Protein AF-A0A840QLF4-F1 (afdb_monomer_lite)

Structure (mmCIF, N/CA/C/O backbone):
data_AF-A0A840QLF4-F1
#
_entry.id   AF-A0A840QLF4-F1
#
loop_
_atom_site.group_PDB
_atom_site.id
_atom_site.type_symbol
_atom_site.label_atom_id
_atom_site.label_alt_id
_atom_site.label_comp_id
_atom_site.label_asym_id
_atom_site.label_entity_id
_atom_site.label_seq_id
_atom_site.pdbx_PDB_ins_code
_atom_site.Cartn_x
_atom_site.Cartn_y
_atom_site.Cartn_z
_atom_site.occupancy
_atom_site.B_iso_or_equiv
_atom_site.auth_seq_id
_atom_site.auth_comp_id
_atom_site.auth_asym_id
_atom_site.auth_atom_id
_atom_site.pdbx_PDB_model_num
ATOM 1 N N . MET A 1 1 ? 90.732 4.018 -76.969 1.00 50.41 1 MET A N 1
ATOM 2 C CA . MET A 1 1 ? 90.686 2.724 -76.249 1.00 50.41 1 MET A CA 1
ATOM 3 C C . MET A 1 1 ? 89.578 2.807 -75.202 1.00 50.41 1 MET A C 1
ATOM 5 O O . MET A 1 1 ? 89.623 3.764 -74.449 1.00 50.41 1 MET A O 1
ATOM 9 N N . SER A 1 2 ? 88.610 1.875 -75.164 1.00 56.53 2 SER A N 1
ATOM 10 C CA . SER A 1 2 ? 87.535 1.734 -74.134 1.00 56.53 2 SER A CA 1
ATOM 11 C C . SER A 1 2 ? 86.065 1.948 -74.568 1.00 56.53 2 SER A C 1
ATOM 13 O O . SER A 1 2 ? 85.205 2.260 -73.753 1.00 56.53 2 SER A O 1
ATOM 15 N N . SER A 1 3 ? 85.710 1.722 -75.837 1.00 58.03 3 SER A N 1
ATOM 16 C CA . SER A 1 3 ? 84.285 1.619 -76.235 1.00 58.03 3 SER A CA 1
ATOM 17 C C . SER A 1 3 ? 83.903 0.311 -76.934 1.00 58.03 3 SER A C 1
ATOM 19 O O . SER A 1 3 ? 82.718 0.045 -77.111 1.00 58.03 3 SER A O 1
ATOM 21 N N . LEU A 1 4 ? 84.872 -0.559 -77.243 1.00 57.28 4 LEU A N 1
ATOM 22 C CA . LEU A 1 4 ? 84.621 -1.887 -77.826 1.00 57.28 4 LEU A CA 1
ATOM 23 C C . LEU A 1 4 ? 84.622 -3.020 -76.786 1.00 57.28 4 LEU A C 1
ATOM 25 O O . LEU A 1 4 ? 83.924 -4.011 -76.965 1.00 57.28 4 LEU A O 1
ATOM 29 N N . ALA A 1 5 ? 85.308 -2.845 -75.652 1.00 55.97 5 ALA A N 1
ATOM 30 C CA . ALA A 1 5 ? 85.321 -3.831 -74.565 1.00 55.97 5 ALA A CA 1
ATOM 31 C C . ALA A 1 5 ? 83.985 -3.906 -73.801 1.00 55.97 5 ALA A C 1
ATOM 33 O O . ALA A 1 5 ? 83.642 -4.943 -73.246 1.00 55.97 5 ALA A O 1
ATOM 34 N N . LYS A 1 6 ? 83.187 -2.827 -73.813 1.00 53.78 6 LYS A N 1
ATOM 35 C CA . LYS A 1 6 ? 81.919 -2.760 -73.067 1.00 53.78 6 LYS A CA 1
ATOM 36 C C . LYS A 1 6 ? 80.753 -3.473 -73.766 1.00 53.78 6 LYS A C 1
ATOM 38 O O . LYS A 1 6 ? 79.738 -3.729 -73.130 1.00 53.78 6 LYS A O 1
ATOM 43 N N . LYS A 1 7 ? 80.886 -3.797 -75.059 1.00 52.81 7 LYS A N 1
ATOM 44 C CA . LYS A 1 7 ? 79.829 -4.454 -75.853 1.00 52.81 7 LYS A CA 1
ATOM 45 C C . LYS A 1 7 ? 80.009 -5.964 -76.028 1.00 52.81 7 LYS A C 1
ATOM 47 O O . LYS A 1 7 ? 79.077 -6.612 -76.481 1.00 52.81 7 LYS A O 1
ATOM 52 N N . LEU A 1 8 ? 81.148 -6.527 -75.624 1.00 52.66 8 LEU A N 1
ATOM 53 C CA . LEU A 1 8 ? 81.419 -7.970 -75.709 1.00 52.66 8 LEU A CA 1
ATOM 54 C C . LEU A 1 8 ? 81.174 -8.723 -74.387 1.00 52.66 8 LEU A C 1
ATOM 56 O O . LEU A 1 8 ? 81.305 -9.938 -74.351 1.00 52.66 8 LEU A O 1
ATOM 60 N N . GLN A 1 9 ? 80.783 -8.025 -73.313 1.00 51.66 9 GLN A N 1
ATOM 61 C CA . GLN A 1 9 ? 80.635 -8.606 -71.968 1.00 51.66 9 GLN A CA 1
ATOM 62 C C . GLN A 1 9 ? 79.178 -8.700 -71.469 1.00 51.66 9 GLN A C 1
ATOM 64 O O . GLN A 1 9 ? 78.946 -9.036 -70.315 1.00 51.66 9 GLN A O 1
ATOM 69 N N . GLN A 1 10 ? 78.182 -8.429 -72.322 1.00 47.78 10 GLN A N 1
ATOM 70 C CA . GLN A 1 10 ? 76.753 -8.617 -71.996 1.00 47.78 10 GLN A CA 1
ATOM 71 C C . GLN A 1 10 ? 76.082 -9.715 -72.831 1.00 47.78 10 GLN A C 1
ATOM 73 O O . GLN A 1 10 ? 74.861 -9.761 -72.948 1.00 47.78 10 GLN A O 1
ATOM 78 N N . GLN A 1 11 ? 76.874 -1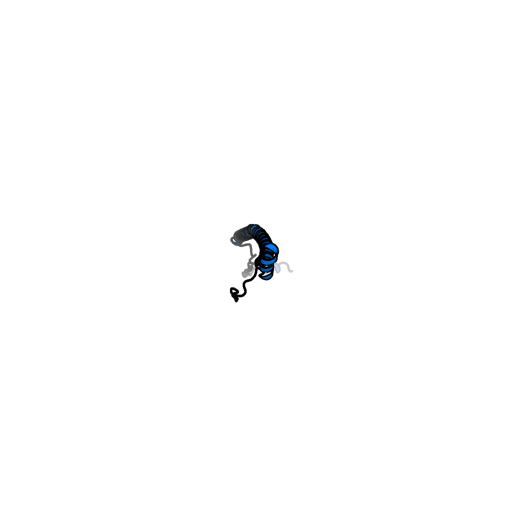0.624 -73.397 1.00 53.09 11 GLN A N 1
ATOM 79 C CA . GLN A 1 11 ? 76.366 -11.806 -74.080 1.00 53.09 11 GLN A CA 1
ATOM 80 C C . GLN A 1 11 ? 76.816 -13.046 -73.303 1.00 53.09 11 GLN A C 1
ATOM 82 O O . GLN A 1 11 ? 77.878 -13.602 -73.556 1.00 53.09 11 GLN A O 1
ATOM 87 N N . GLY A 1 12 ? 76.013 -13.432 -72.307 1.00 48.97 12 GLY A N 1
ATOM 88 C CA . GLY A 1 12 ? 76.168 -14.699 -71.590 1.00 48.97 12 GLY A CA 1
ATOM 89 C C . GLY A 1 12 ? 75.892 -14.619 -70.091 1.00 48.97 12 GLY A C 1
ATOM 90 O O . GLY A 1 12 ? 76.835 -14.528 -69.318 1.00 48.97 12 GLY A O 1
ATOM 91 N N . ASN A 1 13 ? 74.616 -14.683 -69.689 1.00 41.12 13 ASN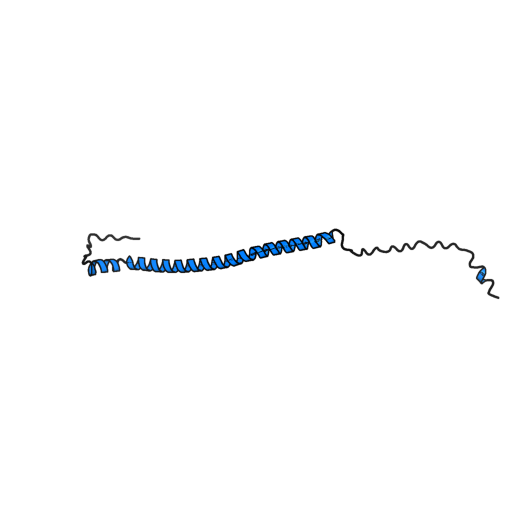 A N 1
ATOM 92 C CA . ASN A 1 13 ? 74.123 -15.679 -68.724 1.00 41.12 13 ASN A CA 1
ATOM 93 C C . ASN A 1 13 ? 72.582 -15.590 -68.617 1.00 41.12 13 ASN A C 1
ATOM 95 O O . ASN A 1 13 ? 72.068 -14.491 -68.402 1.00 41.12 13 ASN A O 1
ATOM 99 N N . PRO A 1 14 ? 71.821 -16.693 -68.735 1.00 49.22 14 PRO A N 1
ATOM 100 C CA . PRO A 1 14 ? 70.400 -16.699 -68.407 1.00 49.22 14 PRO A CA 1
ATOM 101 C C . PRO A 1 14 ? 70.258 -16.615 -66.883 1.00 49.22 14 PRO A C 1
ATOM 103 O O . PRO A 1 14 ? 70.474 -17.599 -66.177 1.00 49.22 14 PRO A O 1
ATOM 106 N N . GLN A 1 15 ? 69.937 -15.435 -66.348 1.00 47.78 15 GLN A N 1
ATOM 107 C CA . GLN A 1 15 ? 69.517 -15.338 -64.953 1.00 47.78 15 GLN A CA 1
ATOM 108 C C . GLN A 1 15 ? 68.106 -15.912 -64.840 1.00 47.78 15 GLN A C 1
ATOM 110 O O . GLN A 1 15 ? 67.113 -15.303 -65.230 1.00 47.78 15 GLN A O 1
ATOM 115 N N . ILE A 1 16 ? 68.062 -17.139 -64.331 1.00 53.50 16 ILE A N 1
ATOM 116 C CA . ILE A 1 16 ? 66.918 -17.710 -63.638 1.00 53.50 16 ILE A CA 1
ATOM 117 C C . ILE A 1 16 ? 66.656 -16.772 -62.454 1.00 53.50 16 ILE A C 1
ATOM 119 O O . ILE A 1 16 ? 67.314 -16.882 -61.423 1.00 53.50 16 ILE A O 1
ATOM 123 N N . GLU A 1 17 ? 65.764 -15.796 -62.613 1.00 51.50 17 GLU A N 1
ATOM 124 C CA . GLU A 1 17 ? 65.250 -15.066 -61.460 1.00 51.50 17 GLU A CA 1
ATOM 125 C C . GLU A 1 17 ? 64.296 -16.000 -60.721 1.00 51.50 17 GLU A C 1
ATOM 127 O O . GLU A 1 17 ? 63.190 -16.322 -61.169 1.00 51.50 17 GLU A O 1
ATOM 132 N N . GLU A 1 18 ? 64.807 -16.509 -59.604 1.00 55.44 18 GLU A N 1
ATOM 133 C CA . GLU A 1 18 ? 64.061 -17.260 -58.620 1.00 55.44 18 GLU A CA 1
ATOM 134 C C . GLU A 1 18 ? 62.766 -16.534 -58.279 1.00 55.44 18 GLU A C 1
ATOM 136 O O . GLU A 1 18 ? 62.713 -15.331 -58.014 1.00 55.44 18 GLU A O 1
ATOM 141 N N . GLN A 1 19 ? 61.706 -17.329 -58.270 1.00 54.75 19 GLN A N 1
ATOM 142 C CA . GLN A 1 19 ? 60.388 -16.964 -57.808 1.00 54.75 19 GLN A CA 1
ATOM 143 C C . GLN A 1 19 ? 60.481 -16.488 -56.354 1.00 54.75 19 GLN A C 1
ATOM 145 O O . GLN A 1 19 ? 60.256 -17.260 -55.423 1.00 54.75 19 GLN A O 1
ATOM 150 N N . THR A 1 20 ? 60.710 -15.197 -56.127 1.00 53.69 20 THR A N 1
ATOM 151 C CA . THR A 1 20 ? 60.253 -14.570 -54.891 1.00 53.69 20 THR A CA 1
ATOM 152 C C . THR A 1 20 ? 58.744 -14.457 -55.015 1.00 53.69 20 THR A 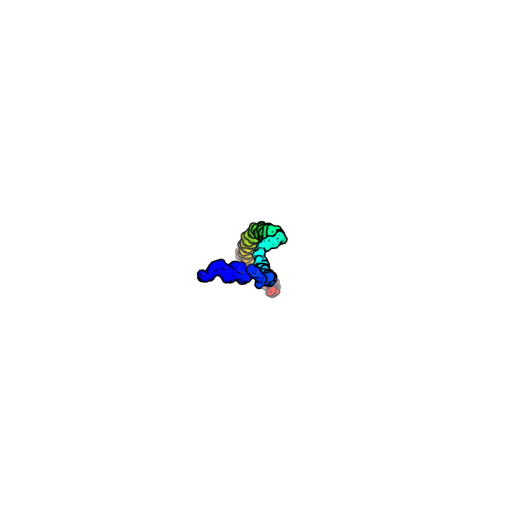C 1
ATOM 154 O O . THR A 1 20 ? 58.169 -13.428 -55.371 1.00 53.69 20 THR A O 1
ATOM 157 N N . LYS A 1 21 ? 58.068 -15.582 -54.749 1.00 55.38 21 LYS A N 1
ATOM 158 C CA . LYS A 1 21 ? 56.660 -15.569 -54.383 1.00 55.38 21 LYS A CA 1
ATOM 159 C C . LYS A 1 21 ? 56.593 -14.699 -53.143 1.00 55.38 21 LYS A C 1
ATOM 161 O O . LYS A 1 21 ? 56.821 -15.164 -52.032 1.00 55.38 21 LYS A O 1
ATOM 166 N N . THR A 1 22 ? 56.314 -13.418 -53.352 1.00 56.47 22 THR A N 1
ATOM 167 C CA . THR A 1 22 ? 55.785 -12.557 -52.314 1.00 56.47 22 THR A CA 1
ATOM 168 C C . THR A 1 22 ? 54.504 -13.247 -51.877 1.00 56.47 22 THR A C 1
ATOM 170 O O . THR A 1 22 ? 53.454 -13.141 -52.513 1.00 56.47 22 THR A O 1
ATOM 173 N N . TYR A 1 23 ? 54.605 -14.073 -50.837 1.00 57.59 23 TYR A N 1
ATOM 174 C CA . TYR A 1 23 ? 53.434 -14.520 -50.125 1.00 57.59 23 TYR A CA 1
ATOM 175 C C . TYR A 1 23 ? 52.900 -13.244 -49.497 1.00 57.59 23 TYR A C 1
ATOM 177 O O . TYR A 1 23 ? 53.342 -12.821 -48.433 1.00 57.59 23 TYR A O 1
ATOM 185 N N . ARG A 1 24 ? 52.027 -12.555 -50.243 1.00 58.97 24 ARG A N 1
ATOM 186 C CA . ARG A 1 24 ? 51.141 -11.555 -49.680 1.00 58.97 24 ARG A CA 1
ATOM 187 C C . ARG A 1 24 ? 50.412 -12.306 -48.593 1.00 58.97 24 ARG A C 1
ATOM 189 O O . ARG A 1 24 ? 49.497 -13.080 -48.884 1.00 58.97 24 ARG A O 1
ATOM 196 N N . GLU A 1 25 ? 50.871 -12.122 -47.367 1.00 63.19 25 GLU A N 1
ATOM 197 C CA . GLU A 1 25 ? 50.112 -12.484 -46.200 1.00 63.19 25 GLU A CA 1
ATOM 198 C C . GLU A 1 25 ? 48.765 -11.803 -46.409 1.00 63.19 25 GLU A C 1
ATOM 200 O O . GLU A 1 25 ? 48.662 -10.574 -46.493 1.00 63.19 25 GLU A O 1
ATOM 205 N N . ARG A 1 26 ? 47.750 -12.619 -46.709 1.00 59.16 26 ARG A N 1
ATOM 206 C CA . ARG A 1 26 ? 46.389 -12.142 -46.884 1.00 59.16 26 ARG A CA 1
ATOM 207 C C . ARG A 1 26 ? 45.977 -11.680 -45.502 1.00 59.16 26 ARG A C 1
ATOM 209 O O . ARG A 1 26 ? 45.421 -12.462 -44.742 1.00 59.16 26 ARG A O 1
ATOM 216 N N . VAL A 1 27 ? 46.284 -10.424 -45.184 1.00 62.59 27 VAL A N 1
ATOM 217 C CA . VAL A 1 27 ? 45.647 -9.683 -44.106 1.00 62.59 27 VAL A CA 1
ATOM 218 C C . VAL A 1 27 ? 44.163 -9.857 -44.351 1.00 62.59 27 VAL A C 1
ATOM 220 O O . VAL A 1 27 ? 43.598 -9.285 -45.289 1.00 62.59 27 VAL A O 1
ATOM 223 N N . PHE A 1 28 ? 43.563 -10.754 -43.573 1.00 57.81 28 PHE A N 1
ATOM 224 C CA . PHE A 1 28 ? 42.137 -10.981 -43.556 1.00 57.81 28 PHE A CA 1
ATOM 225 C C . PHE A 1 28 ? 41.570 -9.671 -43.024 1.00 57.81 28 PHE A C 1
ATOM 227 O O . PHE A 1 28 ? 41.492 -9.444 -41.821 1.00 57.81 28 PHE A O 1
ATOM 234 N N . LYS A 1 29 ? 41.281 -8.734 -43.931 1.00 59.66 29 LYS A N 1
ATOM 235 C CA . LYS A 1 29 ? 40.474 -7.569 -43.606 1.00 59.66 29 LYS A CA 1
ATOM 236 C C . LYS A 1 29 ? 39.142 -8.173 -43.202 1.00 59.66 29 LYS A C 1
ATOM 238 O O . LYS A 1 29 ? 38.413 -8.634 -44.078 1.00 59.66 29 LYS A O 1
ATOM 243 N N . GLY A 1 30 ? 38.921 -8.295 -41.894 1.00 60.34 30 GLY A N 1
ATOM 244 C CA . GLY A 1 30 ? 37.713 -8.840 -41.289 1.00 60.34 30 GLY A CA 1
ATOM 245 C C . GLY A 1 30 ? 36.524 -8.011 -41.744 1.00 60.34 30 GLY A C 1
ATOM 246 O O . GLY A 1 30 ? 36.137 -7.046 -41.100 1.00 60.34 30 GLY A O 1
ATOM 247 N N . GLY A 1 31 ? 36.021 -8.318 -42.933 1.00 64.06 31 GLY A N 1
ATOM 248 C CA . GLY A 1 31 ? 34.804 -7.748 -43.463 1.00 64.06 31 GLY A CA 1
ATOM 249 C C . GLY A 1 31 ? 33.638 -8.459 -42.806 1.00 64.06 31 GLY A C 1
ATOM 250 O O . GLY A 1 31 ? 33.664 -9.684 -42.682 1.00 64.06 31 GLY A O 1
ATOM 251 N N . PHE A 1 32 ? 32.629 -7.681 -42.415 1.00 60.69 32 PHE A N 1
ATOM 252 C CA . PHE A 1 32 ? 31.357 -8.176 -41.900 1.00 60.69 32 PHE A CA 1
ATOM 253 C C . PHE A 1 32 ? 30.888 -9.379 -42.714 1.00 60.69 32 PHE A C 1
ATOM 255 O O . PHE A 1 32 ? 30.638 -9.288 -43.925 1.00 60.69 32 PHE A O 1
ATOM 262 N N . THR A 1 33 ? 30.813 -10.528 -42.051 1.00 71.81 33 THR A N 1
ATOM 263 C CA . THR A 1 33 ? 30.368 -11.758 -42.699 1.00 71.81 33 THR A CA 1
ATOM 264 C C . THR A 1 33 ? 28.899 -11.597 -43.101 1.00 71.81 33 THR A C 1
ATOM 266 O O . THR A 1 33 ? 28.124 -10.905 -42.440 1.00 71.81 33 THR A O 1
ATOM 269 N N . LYS A 1 34 ? 28.484 -12.198 -44.225 1.00 69.50 34 LYS A N 1
ATOM 270 C CA . LYS A 1 34 ? 27.119 -12.029 -44.772 1.00 69.50 34 LYS A CA 1
ATOM 271 C C . LYS A 1 34 ? 26.027 -12.370 -43.743 1.00 69.50 34 LYS A C 1
ATOM 273 O O . LYS A 1 34 ? 24.969 -11.751 -43.776 1.00 69.50 34 LYS A O 1
ATOM 278 N N . GLY A 1 35 ? 26.310 -13.307 -42.831 1.00 74.69 35 GLY A N 1
ATOM 279 C CA . GLY A 1 35 ? 25.428 -13.681 -41.723 1.00 74.69 35 GLY A CA 1
ATOM 280 C C . GLY A 1 35 ? 25.307 -12.601 -40.647 1.00 74.69 35 GLY A C 1
ATOM 281 O O . GLY A 1 35 ? 24.198 -12.287 -40.231 1.00 74.69 35 GLY A O 1
ATOM 282 N N . GLU A 1 36 ? 26.410 -11.961 -40.258 1.00 79.69 36 GLU A N 1
ATOM 283 C CA . GLU A 1 36 ? 26.421 -10.877 -39.263 1.00 79.69 36 GLU A CA 1
ATOM 284 C C . GLU A 1 36 ? 25.569 -9.678 -39.704 1.00 79.69 36 GLU A C 1
ATOM 286 O O . GLU A 1 36 ? 24.854 -9.078 -38.903 1.00 79.69 36 GLU A O 1
ATOM 291 N N . LYS A 1 37 ? 25.540 -9.404 -41.013 1.00 80.06 37 LYS A N 1
ATOM 292 C CA . LYS A 1 37 ? 24.714 -8.342 -41.604 1.00 80.06 37 LYS A CA 1
ATOM 293 C C . LYS A 1 37 ? 23.202 -8.554 -41.413 1.00 80.06 37 LYS A C 1
ATOM 295 O O . LYS A 1 37 ? 22.452 -7.585 -41.470 1.00 80.06 37 LYS A O 1
ATOM 300 N N . VAL A 1 38 ? 22.760 -9.795 -41.195 1.00 82.38 38 VAL A N 1
ATOM 301 C CA . VAL A 1 38 ? 21.353 -10.159 -40.935 1.00 82.38 38 VAL A CA 1
ATOM 302 C C . VAL A 1 38 ? 21.109 -10.410 -39.446 1.00 82.38 38 VAL A C 1
ATOM 304 O O . VAL A 1 38 ? 20.050 -10.062 -38.928 1.00 82.38 38 VAL A O 1
ATOM 307 N N . LEU A 1 39 ? 22.096 -10.958 -38.734 1.00 86.62 39 LEU A N 1
ATOM 308 C CA . LEU A 1 39 ? 21.990 -11.235 -37.302 1.00 86.62 39 LEU A CA 1
ATOM 309 C C . LEU A 1 39 ? 21.890 -9.947 -36.475 1.00 86.62 39 LEU A C 1
ATOM 311 O O . LEU A 1 39 ? 21.144 -9.901 -35.502 1.00 86.62 39 LEU A O 1
ATOM 315 N N . TYR A 1 40 ? 22.604 -8.895 -36.885 1.00 86.44 40 TYR A N 1
ATOM 316 C CA . TYR A 1 40 ? 22.600 -7.608 -36.195 1.00 86.44 40 TYR A CA 1
ATOM 317 C C . TYR A 1 40 ? 21.212 -6.940 -36.169 1.00 86.44 40 TYR A C 1
ATOM 319 O O . TYR A 1 40 ? 20.710 -6.684 -35.074 1.00 86.44 40 TYR A O 1
ATOM 327 N N . PRO A 1 41 ? 20.521 -6.708 -37.308 1.00 89.75 41 PRO A N 1
ATOM 328 C CA . PRO A 1 41 ? 19.173 -6.141 -37.272 1.00 89.75 41 PRO A CA 1
ATOM 329 C C . PRO A 1 41 ? 18.162 -7.066 -36.582 1.00 89.75 41 PRO A C 1
ATOM 331 O O . PRO A 1 41 ? 17.281 -6.574 -35.883 1.00 89.75 41 PRO A O 1
ATOM 334 N N . LEU A 1 42 ? 18.302 -8.391 -36.712 1.00 90.44 42 LEU A N 1
ATOM 335 C CA . LEU A 1 42 ? 17.452 -9.351 -36.002 1.00 90.44 42 LEU A CA 1
ATOM 336 C C . LEU A 1 42 ? 17.579 -9.191 -34.478 1.00 90.44 42 LEU A C 1
ATOM 338 O O . LEU A 1 42 ? 16.575 -9.122 -33.774 1.00 90.44 42 LEU A O 1
ATOM 342 N N . MET A 1 43 ? 18.811 -9.094 -33.976 1.00 90.62 43 MET A N 1
ATOM 343 C CA . MET A 1 43 ? 19.090 -8.924 -32.552 1.00 90.62 43 MET A CA 1
ATOM 344 C C . MET A 1 43 ? 18.525 -7.596 -32.036 1.00 90.62 43 MET A C 1
ATOM 346 O O . MET A 1 43 ? 17.865 -7.575 -31.000 1.00 90.62 43 MET A O 1
ATOM 350 N N . VAL A 1 44 ? 18.669 -6.516 -32.810 1.00 93.69 44 VAL A N 1
ATOM 351 C CA . VAL A 1 44 ? 18.068 -5.211 -32.489 1.00 93.69 44 VAL A CA 1
ATOM 352 C C . VAL A 1 44 ? 16.540 -5.299 -32.397 1.00 93.69 44 VAL A C 1
ATOM 354 O O . VAL A 1 44 ? 15.962 -4.785 -31.443 1.00 93.69 44 VAL A O 1
ATOM 357 N N . ILE A 1 45 ? 15.874 -5.989 -33.329 1.00 94.75 45 ILE A N 1
ATOM 358 C CA . ILE A 1 45 ? 14.412 -6.171 -33.297 1.00 94.75 45 ILE A CA 1
ATOM 359 C C . ILE A 1 45 ? 13.979 -6.953 -32.052 1.00 94.75 45 ILE A C 1
ATOM 361 O O . ILE A 1 45 ? 13.013 -6.566 -31.397 1.00 94.75 45 ILE A O 1
ATOM 365 N N . ILE A 1 46 ? 14.700 -8.020 -31.698 1.00 94.31 46 ILE A N 1
ATOM 366 C CA . ILE A 1 46 ? 14.411 -8.819 -30.498 1.00 94.31 46 ILE A CA 1
ATOM 367 C C . ILE A 1 46 ? 14.546 -7.963 -29.234 1.00 94.31 46 ILE A C 1
ATOM 369 O O . ILE A 1 46 ? 13.672 -8.008 -28.369 1.00 94.31 46 ILE A O 1
ATOM 373 N N . VAL A 1 47 ? 15.601 -7.148 -29.139 1.00 94.81 47 VAL A N 1
ATOM 374 C CA . VAL A 1 47 ? 15.805 -6.237 -28.004 1.00 94.81 47 VAL A CA 1
ATOM 375 C C . VAL A 1 47 ? 14.678 -5.207 -27.921 1.00 94.81 47 VAL A C 1
ATOM 377 O O . VAL A 1 47 ? 14.124 -5.001 -26.845 1.00 94.81 47 VAL A O 1
ATOM 380 N N . ILE A 1 48 ? 14.278 -4.603 -29.043 1.00 94.69 48 ILE A N 1
ATOM 381 C CA . ILE A 1 48 ? 13.162 -3.646 -29.077 1.00 94.69 48 ILE A CA 1
ATOM 382 C C . ILE A 1 48 ? 11.848 -4.316 -28.650 1.00 94.69 48 ILE A C 1
ATOM 384 O O . ILE A 1 48 ? 11.104 -3.742 -27.858 1.00 94.69 48 ILE A O 1
ATOM 388 N N . ALA A 1 49 ? 11.573 -5.535 -29.120 1.00 93.06 49 ALA A N 1
ATOM 389 C CA . ALA A 1 49 ? 10.379 -6.285 -28.734 1.00 93.06 49 ALA A CA 1
ATOM 390 C C . ALA A 1 49 ? 10.368 -6.625 -27.233 1.00 93.06 49 ALA A C 1
ATOM 392 O O . ALA A 1 49 ? 9.335 -6.481 -26.578 1.00 93.06 49 ALA A O 1
ATOM 393 N N . ALA A 1 50 ? 11.516 -7.012 -26.668 1.00 90.31 50 ALA A N 1
ATOM 394 C CA . ALA A 1 50 ? 11.659 -7.268 -25.236 1.00 90.31 50 ALA A CA 1
ATOM 395 C C . ALA A 1 50 ? 11.445 -5.995 -24.400 1.00 90.31 50 ALA A C 1
ATOM 397 O O . ALA A 1 50 ? 10.721 -6.024 -23.406 1.00 90.31 50 ALA A O 1
ATOM 398 N N . LEU A 1 51 ? 12.014 -4.863 -24.829 1.00 89.44 51 LEU A N 1
ATOM 399 C CA . LEU A 1 51 ? 11.806 -3.567 -24.178 1.00 89.44 51 LEU A CA 1
ATOM 400 C C . LEU A 1 51 ? 10.343 -3.121 -24.256 1.00 89.44 51 LEU A C 1
ATOM 402 O O . LEU A 1 51 ? 9.805 -2.635 -23.266 1.00 89.44 51 LEU A O 1
ATOM 406 N N . TYR A 1 52 ? 9.683 -3.326 -25.397 1.00 89.00 52 TYR A N 1
ATOM 407 C CA . TYR A 1 52 ? 8.262 -3.026 -25.564 1.00 89.00 52 TYR A CA 1
ATOM 408 C C . TYR A 1 52 ? 7.389 -3.867 -24.626 1.00 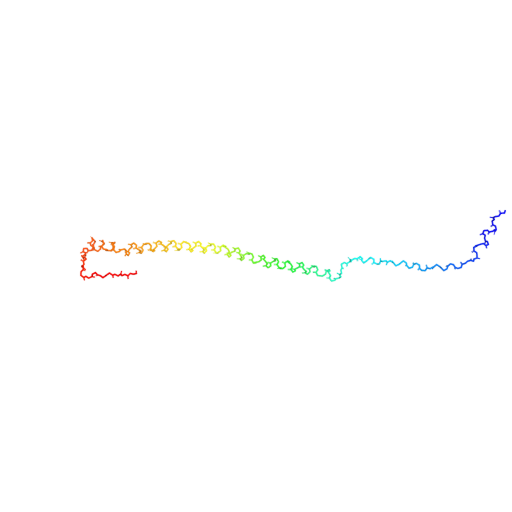89.00 52 TYR A C 1
ATOM 410 O O . TYR A 1 52 ? 6.530 -3.318 -23.942 1.00 89.00 52 TYR A O 1
ATOM 418 N N . ALA A 1 53 ? 7.654 -5.174 -24.527 1.00 85.19 53 ALA A N 1
ATOM 419 C CA . ALA A 1 53 ? 6.958 -6.062 -23.597 1.00 85.19 53 ALA A CA 1
ATOM 420 C C . ALA A 1 53 ? 7.208 -5.680 -22.127 1.00 85.19 53 ALA A C 1
ATOM 422 O O . ALA A 1 53 ? 6.315 -5.773 -21.286 1.00 85.19 53 ALA A O 1
ATOM 423 N N . MET A 1 54 ? 8.414 -5.219 -21.794 1.00 82.44 54 MET A N 1
ATOM 424 C CA . MET A 1 54 ? 8.719 -4.721 -20.454 1.00 82.44 54 MET A CA 1
ATOM 425 C C . MET A 1 54 ? 7.940 -3.431 -20.156 1.00 82.44 54 MET A C 1
ATOM 427 O O . MET A 1 54 ? 7.297 -3.332 -19.113 1.00 82.44 54 MET A O 1
ATOM 431 N N . LEU A 1 55 ? 7.918 -2.481 -21.097 1.00 81.25 55 LEU A N 1
ATOM 432 C CA . LEU A 1 55 ? 7.166 -1.228 -20.978 1.00 81.25 55 LEU A CA 1
ATOM 433 C C . LEU A 1 55 ? 5.651 -1.445 -20.900 1.00 81.25 55 LEU A C 1
ATOM 435 O O . LEU A 1 55 ? 4.985 -0.774 -20.114 1.00 81.25 55 LEU A O 1
ATOM 439 N N . SER A 1 56 ? 5.089 -2.386 -21.662 1.00 75.69 56 SER A N 1
ATOM 440 C CA . SER A 1 56 ? 3.651 -2.674 -21.598 1.00 75.69 56 SER A CA 1
ATOM 441 C C . SER A 1 56 ? 3.234 -3.203 -20.224 1.00 75.69 56 SER A C 1
ATOM 443 O O . SER A 1 56 ? 2.134 -2.921 -19.761 1.00 75.69 56 SER A O 1
ATOM 445 N N . ASN A 1 57 ? 4.131 -3.919 -19.539 1.00 73.31 57 ASN A N 1
ATOM 446 C CA . ASN A 1 57 ? 3.904 -4.402 -18.178 1.00 73.31 57 ASN A CA 1
ATOM 447 C C . ASN A 1 57 ? 4.124 -3.321 -17.102 1.00 73.31 57 ASN A C 1
ATOM 449 O O . ASN A 1 57 ? 3.609 -3.454 -15.992 1.00 73.31 57 ASN A O 1
ATOM 453 N N . TYR A 1 58 ? 4.826 -2.226 -17.414 1.00 74.12 58 TYR A N 1
ATOM 454 C CA . TYR A 1 58 ? 5.080 -1.136 -16.463 1.00 74.12 58 TYR A CA 1
ATOM 455 C C . TYR A 1 58 ? 3.800 -0.405 -16.038 1.00 74.12 58 TYR A C 1
ATOM 457 O O . TYR A 1 58 ? 3.658 -0.058 -14.866 1.00 74.12 58 TYR A O 1
ATOM 465 N N . ALA A 1 59 ? 2.849 -0.210 -16.959 1.00 66.06 59 ALA A N 1
ATOM 466 C CA . ALA A 1 59 ? 1.558 0.402 -16.635 1.00 66.06 59 ALA A CA 1
ATOM 467 C C . ALA A 1 59 ? 0.778 -0.448 -15.620 1.00 66.06 59 ALA A C 1
ATOM 469 O O . ALA A 1 59 ? 0.221 0.080 -14.658 1.00 66.06 59 ALA A O 1
ATOM 470 N N . THR A 1 60 ? 0.806 -1.771 -15.790 1.00 67.38 60 THR A N 1
ATOM 471 C CA . THR A 1 60 ? 0.184 -2.727 -14.869 1.00 67.38 60 THR A CA 1
ATOM 472 C C . THR A 1 60 ? 0.828 -2.671 -13.488 1.00 67.38 60 THR A C 1
ATOM 474 O O . THR A 1 60 ? 0.112 -2.629 -12.493 1.00 67.38 60 THR A O 1
ATOM 477 N N . ILE A 1 61 ? 2.162 -2.601 -13.413 1.00 74.25 61 ILE A N 1
ATOM 478 C CA . ILE A 1 61 ? 2.891 -2.509 -12.138 1.00 74.25 61 ILE A CA 1
ATOM 479 C C . ILE A 1 61 ? 2.562 -1.202 -11.409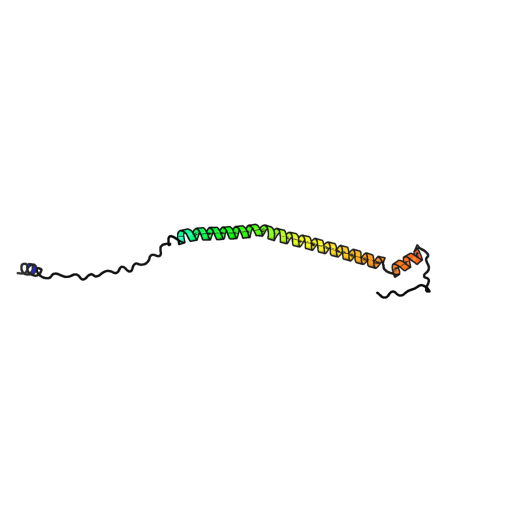 1.00 74.25 61 ILE A C 1
ATOM 481 O O . ILE A 1 61 ? 2.305 -1.225 -10.208 1.00 74.25 61 ILE A O 1
ATOM 485 N N . TYR A 1 62 ? 2.526 -0.070 -12.116 1.00 74.38 62 TYR A N 1
ATOM 486 C CA . TYR A 1 62 ? 2.195 1.220 -11.506 1.00 74.38 62 TYR A CA 1
ATOM 487 C C . TYR A 1 62 ? 0.763 1.244 -10.958 1.00 74.38 62 TYR A C 1
ATOM 489 O O . TYR A 1 62 ? 0.554 1.583 -9.794 1.00 74.38 62 TYR A O 1
ATOM 497 N N . MET A 1 63 ? -0.215 0.812 -11.764 1.00 72.88 63 MET A N 1
ATOM 498 C CA . MET A 1 63 ? -1.609 0.716 -11.321 1.00 72.88 63 MET A CA 1
ATOM 499 C C . MET A 1 63 ? -1.763 -0.247 -10.142 1.00 72.88 63 MET A C 1
ATOM 501 O O . MET A 1 63 ? -2.493 0.046 -9.202 1.00 72.88 63 MET A O 1
ATOM 505 N N . MET A 1 64 ? -1.051 -1.376 -10.159 1.00 72.44 64 MET A N 1
ATOM 506 C CA . MET A 1 64 ? -1.069 -2.343 -9.065 1.00 72.44 64 MET A CA 1
ATOM 507 C C . MET A 1 64 ? -0.522 -1.743 -7.766 1.00 72.44 64 MET A C 1
ATOM 509 O O . MET A 1 64 ? -1.130 -1.940 -6.721 1.00 72.44 64 MET A O 1
ATOM 513 N N . ASN A 1 65 ? 0.560 -0.964 -7.828 1.00 80.06 65 ASN A N 1
ATOM 514 C CA . ASN A 1 65 ? 1.146 -0.320 -6.650 1.00 80.06 65 ASN A CA 1
ATOM 515 C C . ASN A 1 65 ? 0.200 0.734 -6.044 1.00 80.06 65 ASN A C 1
ATOM 517 O O . ASN A 1 65 ? -0.006 0.780 -4.834 1.00 80.06 65 ASN A O 1
ATOM 521 N N . THR A 1 66 ? -0.462 1.529 -6.891 1.00 81.00 66 THR A N 1
ATOM 522 C CA . THR A 1 66 ? -1.514 2.454 -6.442 1.00 81.00 66 THR A CA 1
ATOM 523 C C . THR A 1 66 ? -2.707 1.720 -5.832 1.00 81.00 66 THR A C 1
ATOM 525 O O . THR A 1 66 ? -3.194 2.135 -4.784 1.00 81.00 66 THR A O 1
ATOM 528 N N . ASN A 1 67 ? -3.168 0.631 -6.451 1.00 86.69 67 ASN A N 1
ATOM 529 C CA . ASN A 1 67 ? -4.280 -0.160 -5.924 1.00 86.69 67 ASN A CA 1
ATOM 530 C C . ASN A 1 67 ? -3.937 -0.781 -4.564 1.00 86.69 67 ASN A C 1
ATOM 532 O O . ASN A 1 67 ? -4.782 -0.776 -3.676 1.00 86.69 67 ASN A O 1
ATOM 536 N N . ILE A 1 68 ? -2.705 -1.270 -4.382 1.00 89.81 68 ILE A N 1
ATOM 537 C CA . ILE A 1 68 ? -2.229 -1.784 -3.091 1.00 89.81 68 ILE A CA 1
ATOM 538 C C . ILE A 1 68 ? -2.313 -0.688 -2.029 1.00 89.81 68 ILE A C 1
ATOM 540 O O . ILE A 1 68 ? -2.975 -0.895 -1.018 1.00 89.81 68 ILE A O 1
ATOM 544 N N . HIS A 1 69 ? -1.762 0.498 -2.292 1.00 87.44 69 HIS A N 1
ATOM 545 C CA . HIS A 1 69 ? -1.839 1.607 -1.339 1.00 87.44 69 HIS A CA 1
ATOM 546 C C . HIS A 1 69 ? -3.275 2.042 -1.014 1.00 87.44 69 HIS A C 1
ATOM 548 O O . HIS A 1 69 ? -3.579 2.347 0.137 1.00 87.44 69 HIS A O 1
ATOM 554 N N . GLN A 1 70 ? -4.182 2.051 -1.993 1.00 92.81 70 GLN A N 1
ATOM 555 C CA . GLN A 1 70 ? -5.595 2.360 -1.739 1.00 92.81 70 GLN A CA 1
ATOM 556 C C . GLN A 1 70 ? -6.272 1.295 -0.864 1.00 92.81 70 GLN A C 1
ATOM 558 O O . GLN A 1 70 ? -7.061 1.624 0.026 1.00 92.81 70 GLN A O 1
ATOM 563 N N . ILE A 1 71 ? -5.964 0.018 -1.106 1.00 93.69 71 ILE A N 1
ATOM 564 C CA . ILE A 1 71 ? -6.489 -1.095 -0.312 1.00 93.69 71 ILE A CA 1
ATOM 565 C C . ILE A 1 71 ? -5.943 -1.026 1.116 1.00 93.69 71 ILE A C 1
ATOM 567 O O . ILE A 1 71 ? -6.728 -1.142 2.052 1.00 93.69 71 ILE A O 1
ATOM 571 N N . GLU A 1 72 ? -4.644 -0.779 1.295 1.00 93.81 72 GLU A N 1
ATOM 572 C CA . GLU A 1 72 ? -4.012 -0.599 2.610 1.00 93.81 72 GLU A CA 1
ATOM 573 C C . GLU A 1 72 ? -4.706 0.506 3.414 1.00 93.81 72 GLU A C 1
ATOM 575 O O . GLU A 1 72 ? -5.153 0.262 4.533 1.00 93.81 72 GLU A O 1
ATOM 580 N N . GLN A 1 73 ? -4.915 1.679 2.809 1.00 94.94 73 GLN A N 1
ATOM 581 C CA . GLN A 1 73 ? -5.630 2.787 3.452 1.00 94.94 73 GLN A CA 1
ATOM 582 C C . GLN A 1 73 ? -7.064 2.417 3.847 1.00 94.94 73 GLN A C 1
ATOM 584 O O . GLN A 1 73 ? -7.535 2.788 4.921 1.00 94.94 73 GLN A O 1
ATOM 589 N N . THR A 1 74 ? -7.768 1.678 2.987 1.00 95.38 74 THR A N 1
ATOM 590 C CA . THR A 1 74 ? -9.138 1.228 3.271 1.00 95.38 74 THR A CA 1
ATOM 591 C C . THR A 1 74 ? -9.162 0.234 4.433 1.00 95.38 74 THR A C 1
ATOM 593 O O . THR A 1 74 ? -10.040 0.305 5.293 1.00 95.38 74 THR A O 1
ATOM 596 N N . VAL A 1 75 ? -8.188 -0.678 4.490 1.00 96.62 75 VAL A N 1
ATOM 597 C CA . VAL A 1 75 ? -8.047 -1.646 5.585 1.00 96.62 75 VAL A CA 1
ATOM 598 C C . VAL A 1 75 ? -7.738 -0.939 6.902 1.00 96.62 75 VAL A C 1
ATOM 600 O O . VAL A 1 75 ? -8.395 -1.234 7.897 1.00 96.62 75 VAL A O 1
ATOM 603 N N . GLU A 1 76 ? -6.814 0.023 6.913 1.00 96.12 76 GLU A N 1
ATOM 604 C CA . GLU A 1 76 ? -6.492 0.812 8.110 1.00 96.12 76 GLU A CA 1
ATOM 605 C C . GLU A 1 76 ? -7.714 1.580 8.635 1.00 96.12 76 GLU A C 1
ATOM 607 O O . GLU A 1 76 ? -8.010 1.548 9.833 1.00 96.12 76 GLU A O 1
ATOM 612 N N . GLN A 1 77 ? -8.481 2.216 7.743 1.00 96.81 77 GLN A N 1
ATOM 613 C CA . GLN A 1 77 ? -9.726 2.891 8.116 1.00 96.81 77 GLN A CA 1
ATOM 614 C C . GLN A 1 77 ? -10.741 1.914 8.715 1.00 96.81 77 GLN A C 1
ATOM 616 O O . GLN A 1 77 ? -11.319 2.188 9.769 1.00 96.81 77 GLN A O 1
ATOM 621 N N . GLN A 1 78 ? -10.940 0.758 8.078 1.00 94.62 78 GLN A N 1
ATOM 622 C CA . GLN A 1 78 ? -11.877 -0.246 8.571 1.00 94.62 78 GLN A CA 1
ATOM 623 C C . GLN A 1 78 ? -11.434 -0.829 9.916 1.00 94.62 78 GLN A C 1
ATOM 625 O O . GLN A 1 78 ? -12.276 -1.086 10.775 1.00 94.62 78 GLN A O 1
ATOM 630 N N . GLN A 1 79 ? -10.131 -1.016 10.123 1.00 96.31 79 GLN A N 1
ATOM 631 C CA . GLN A 1 79 ? -9.590 -1.473 11.395 1.00 96.31 79 GLN A CA 1
ATOM 632 C C . GLN A 1 79 ? -9.866 -0.457 12.506 1.00 96.31 79 GLN A C 1
ATOM 634 O O . GLN A 1 79 ? -10.383 -0.843 13.551 1.00 96.31 79 GLN A O 1
ATOM 639 N N . SER A 1 80 ? -9.634 0.833 12.257 1.00 96.31 80 SER A N 1
ATOM 640 C CA . SER A 1 80 ? -9.947 1.891 13.225 1.00 96.31 80 SER A CA 1
ATOM 641 C C . SER A 1 80 ? -11.441 1.938 13.576 1.00 96.31 80 SER A C 1
ATOM 643 O O . SER A 1 80 ? -11.803 2.038 14.749 1.00 96.31 80 SER A O 1
ATOM 645 N N . VAL A 1 81 ? -12.324 1.792 12.580 1.00 96.94 81 VAL A N 1
ATOM 646 C CA . VAL A 1 81 ? -13.775 1.701 12.816 1.00 96.94 81 VAL A CA 1
ATOM 647 C C . VAL A 1 81 ? -14.118 0.470 13.654 1.00 96.94 81 VAL A C 1
ATOM 649 O O . VAL A 1 81 ? -14.891 0.572 14.605 1.00 96.94 81 VAL A O 1
ATOM 652 N N . ASN A 1 82 ? -13.533 -0.685 13.339 1.00 97.00 82 ASN A N 1
ATOM 653 C CA . ASN A 1 82 ? -13.764 -1.919 14.084 1.00 97.00 82 ASN A CA 1
ATOM 654 C C . ASN A 1 82 ? -13.285 -1.806 15.536 1.00 97.00 82 ASN A C 1
ATOM 656 O O . ASN A 1 82 ? -14.005 -2.226 16.438 1.00 97.00 82 ASN A O 1
ATOM 660 N N . GLU A 1 83 ? -12.115 -1.215 15.777 1.00 96.31 83 GLU A N 1
ATOM 661 C CA . GLU A 1 83 ? -11.598 -0.945 17.123 1.00 96.31 83 GLU A CA 1
ATOM 662 C C . GLU A 1 83 ? -12.543 -0.011 17.894 1.00 96.31 83 GLU A C 1
ATOM 664 O O . GLU A 1 83 ? -12.922 -0.307 19.028 1.00 96.31 83 GLU A O 1
ATOM 669 N N . GLY A 1 84 ? -13.021 1.063 17.258 1.00 96.62 84 GLY A N 1
ATOM 670 C CA . GLY A 1 84 ? -14.009 1.966 17.851 1.00 96.62 84 GLY A CA 1
ATOM 671 C C . GLY A 1 84 ? -15.345 1.286 18.178 1.00 96.62 84 GLY A C 1
ATOM 672 O O . GLY A 1 84 ? -15.957 1.580 19.206 1.00 96.62 84 GLY A O 1
ATOM 673 N N . LEU A 1 85 ? -15.804 0.357 17.336 1.00 97.00 85 LEU A N 1
ATOM 674 C CA . LEU A 1 85 ? -17.002 -0.445 17.598 1.00 97.00 85 LEU A CA 1
ATOM 675 C C . LEU A 1 85 ? -16.776 -1.458 18.723 1.00 97.00 85 LEU A C 1
ATOM 677 O O . LEU A 1 85 ? -17.658 -1.640 19.557 1.00 97.00 85 LEU A O 1
ATOM 681 N N . GLN A 1 86 ? -15.605 -2.094 18.787 1.00 95.88 86 GLN A N 1
ATOM 682 C CA . GLN A 1 86 ? -15.262 -3.009 19.877 1.00 95.88 86 GLN A CA 1
ATOM 683 C C . GLN A 1 86 ? -15.225 -2.294 21.228 1.00 95.88 86 GLN A C 1
ATOM 685 O O . GLN A 1 86 ? -15.726 -2.840 22.209 1.00 95.88 86 GLN A O 1
ATOM 690 N N . LEU A 1 87 ? -14.692 -1.070 21.277 1.00 95.62 87 LEU A N 1
ATOM 691 C CA . LEU A 1 87 ? -14.736 -0.238 22.480 1.00 95.62 87 LEU A CA 1
ATOM 692 C C . LEU A 1 87 ? -16.178 0.071 22.890 1.00 95.62 87 LEU A C 1
ATOM 694 O O . LEU A 1 87 ? -16.539 -0.156 24.038 1.00 95.62 87 LEU A O 1
ATOM 698 N N . GLN A 1 88 ? -17.032 0.475 21.946 1.00 93.94 88 GLN A N 1
ATOM 699 C CA . GLN A 1 88 ? -18.452 0.704 22.234 1.00 93.94 88 GLN A CA 1
ATOM 700 C C . GLN A 1 88 ? -19.152 -0.552 22.747 1.00 93.94 88 GLN A C 1
ATOM 702 O O . GLN A 1 88 ? -19.921 -0.476 23.698 1.00 93.94 88 GLN A O 1
ATOM 707 N N . VAL A 1 89 ? -18.896 -1.715 22.144 1.00 95.06 89 VAL A N 1
ATOM 708 C CA . VAL A 1 89 ? -19.458 -2.981 22.627 1.00 95.06 89 VAL A CA 1
ATOM 709 C C . VAL A 1 89 ? -18.989 -3.252 24.047 1.00 95.06 89 VAL A C 1
ATOM 711 O O . VAL A 1 89 ? -19.825 -3.567 24.889 1.00 95.06 89 VAL A O 1
ATOM 714 N N . LYS A 1 90 ? -17.693 -3.083 24.329 1.00 93.06 90 LYS A N 1
ATOM 715 C CA . LYS A 1 90 ? -17.133 -3.264 25.668 1.00 93.06 90 LYS A CA 1
ATOM 716 C C . LYS A 1 90 ? -17.833 -2.359 26.680 1.00 93.06 90 LYS A C 1
ATOM 718 O O . LYS A 1 90 ? -18.353 -2.879 27.662 1.00 93.06 90 LYS A O 1
ATOM 723 N N . ASP A 1 91 ? -17.924 -1.065 26.394 1.00 92.00 91 ASP A N 1
ATOM 724 C CA . ASP A 1 91 ? -18.552 -0.074 27.272 1.00 92.00 91 ASP A CA 1
ATOM 725 C C . ASP A 1 91 ? -20.049 -0.353 27.476 1.00 92.00 91 ASP A C 1
ATOM 727 O O . ASP A 1 91 ? -20.576 -0.221 28.578 1.00 92.00 91 ASP A O 1
ATOM 731 N N . LEU A 1 92 ? -20.761 -0.768 26.424 1.00 92.06 92 LEU A N 1
ATOM 732 C CA . LEU A 1 92 ? -22.182 -1.112 26.505 1.00 92.06 92 LEU A CA 1
ATOM 733 C C . LEU A 1 92 ? -22.428 -2.422 27.262 1.00 92.06 92 LEU A C 1
ATOM 735 O O . LEU A 1 92 ? -23.451 -2.534 27.939 1.00 92.06 92 LEU A O 1
ATOM 739 N N . SER A 1 93 ? -21.513 -3.386 27.133 1.00 90.69 93 SER A N 1
ATOM 740 C CA . SER A 1 93 ? -21.543 -4.687 27.811 1.00 90.69 93 SER A CA 1
ATOM 741 C C . SER A 1 93 ? -20.994 -4.653 29.236 1.00 90.69 93 SER A C 1
ATOM 743 O O . SER A 1 93 ? -21.024 -5.681 29.911 1.00 90.69 93 SER A O 1
ATOM 745 N N . ASP A 1 94 ? -20.486 -3.502 29.682 1.00 92.81 94 ASP A N 1
ATOM 746 C CA . ASP A 1 94 ? -19.918 -3.335 31.013 1.00 92.81 94 ASP A CA 1
ATOM 747 C C . ASP A 1 94 ? -20.976 -3.674 32.087 1.00 92.81 94 ASP A C 1
ATOM 749 O O . ASP A 1 94 ? -22.032 -3.023 32.134 1.00 92.81 94 ASP A O 1
ATOM 753 N N . PRO A 1 95 ? -20.729 -4.689 32.943 1.00 89.44 95 PRO A N 1
ATOM 754 C CA . PRO A 1 95 ? -21.658 -5.092 33.991 1.00 89.44 95 PRO A CA 1
ATOM 755 C C . PRO A 1 95 ? -22.065 -3.944 34.911 1.00 89.44 95 PRO A C 1
ATOM 757 O O . PRO A 1 95 ? -23.237 -3.866 35.277 1.00 89.44 95 PRO A O 1
ATOM 760 N N . ASP A 1 96 ? -21.145 -3.030 35.233 1.00 89.38 96 ASP A N 1
ATOM 761 C CA . ASP A 1 96 ? -21.416 -1.908 36.134 1.00 89.38 96 ASP A CA 1
ATOM 762 C C . ASP A 1 96 ? -22.405 -0.926 35.496 1.00 89.38 96 ASP A C 1
ATOM 764 O O . ASP A 1 96 ? -23.352 -0.463 36.141 1.00 89.38 96 ASP A O 1
ATOM 768 N N . ARG A 1 97 ? -22.250 -0.666 34.192 1.00 92.50 97 ARG A N 1
ATOM 769 C CA . ARG A 1 97 ? -23.185 0.160 33.416 1.00 92.50 97 ARG A CA 1
ATOM 770 C C . ARG A 1 97 ? -24.566 -0.487 33.346 1.00 92.50 97 ARG A C 1
ATOM 772 O O . ARG A 1 97 ? -25.574 0.201 33.510 1.00 92.50 97 ARG A O 1
ATOM 779 N N . ILE A 1 98 ? -24.621 -1.793 33.087 1.00 92.06 98 ILE A N 1
ATOM 780 C CA . ILE A 1 98 ? -25.883 -2.539 33.022 1.00 92.06 98 ILE A CA 1
ATOM 781 C C . ILE A 1 98 ? -26.586 -2.503 34.386 1.00 92.06 98 ILE A C 1
ATOM 783 O O . ILE A 1 98 ? -27.782 -2.211 34.440 1.00 92.06 98 ILE A O 1
ATOM 787 N N . LEU A 1 99 ? -25.850 -2.727 35.482 1.00 90.56 99 LEU A N 1
ATOM 788 C CA . LEU A 1 99 ? -26.375 -2.636 36.846 1.00 90.56 99 LEU A CA 1
ATOM 789 C C . LEU A 1 99 ? -26.925 -1.238 37.144 1.00 90.56 99 LEU A C 1
ATOM 791 O O . LEU A 1 99 ? -28.022 -1.113 37.687 1.00 90.56 99 LEU A O 1
ATOM 795 N N . HIS A 1 100 ? -26.182 -0.196 36.762 1.00 91.50 100 HIS A N 1
ATOM 796 C CA . HIS A 1 100 ? -26.581 1.192 36.967 1.00 91.50 100 HIS A CA 1
ATOM 797 C C . HIS A 1 100 ? -27.917 1.503 36.280 1.00 91.50 100 HIS A C 1
ATOM 799 O O . HIS A 1 100 ? -28.809 2.069 36.907 1.00 91.50 100 HIS A O 1
ATOM 805 N N . ILE A 1 101 ? -28.083 1.110 35.013 1.00 91.25 101 ILE A N 1
ATOM 806 C CA . ILE A 1 101 ? -29.340 1.311 34.273 1.00 91.25 101 ILE A CA 1
ATOM 807 C C . ILE A 1 101 ? -30.477 0.506 34.921 1.00 91.25 101 ILE A C 1
ATOM 809 O O . ILE A 1 101 ? -31.569 1.034 35.135 1.00 91.25 101 ILE A O 1
ATOM 813 N N . ALA A 1 102 ? -30.223 -0.755 35.284 1.00 91.19 102 ALA A N 1
ATOM 814 C CA . ALA A 1 102 ? -31.220 -1.613 35.917 1.00 91.19 102 ALA A CA 1
ATOM 815 C C . ALA A 1 102 ? -31.750 -1.015 37.232 1.00 91.19 102 ALA A C 1
ATOM 817 O O . ALA A 1 102 ? -32.962 -0.957 37.434 1.00 91.19 102 ALA A O 1
ATOM 818 N N . GLN A 1 103 ? -30.866 -0.520 38.096 1.00 91.50 103 GLN A N 1
ATOM 819 C CA . GLN A 1 103 ? -31.251 0.011 39.404 1.00 91.50 103 GLN A CA 1
ATOM 820 C C . GLN A 1 103 ? -31.833 1.424 39.316 1.00 91.50 103 GLN A C 1
ATOM 822 O O . GLN A 1 103 ? -32.892 1.685 39.881 1.00 91.50 103 GLN A O 1
ATOM 827 N N . ASN A 1 104 ? -31.181 2.329 38.580 1.00 91.75 104 ASN A N 1
ATOM 828 C CA . ASN A 1 104 ? -31.511 3.756 38.624 1.00 91.75 104 ASN A CA 1
ATOM 829 C C . ASN A 1 104 ? -32.574 4.178 37.606 1.00 91.75 104 ASN A C 1
ATOM 831 O O . ASN A 1 104 ? -33.315 5.125 37.859 1.00 91.75 104 ASN A O 1
ATOM 835 N N . GLU A 1 105 ? -32.655 3.508 36.455 1.00 93.38 105 GLU A N 1
ATOM 836 C CA . GLU A 1 105 ? -33.620 3.858 35.405 1.00 93.38 105 GLU A CA 1
ATOM 837 C C . GLU A 1 105 ? -34.825 2.915 35.411 1.00 93.38 105 GLU A C 1
ATOM 839 O O . GLU A 1 105 ? -35.962 3.350 35.224 1.00 93.38 105 GLU A O 1
ATOM 844 N N . LEU A 1 106 ? -34.590 1.623 35.660 1.00 92.44 106 LEU A N 1
ATOM 845 C CA . LEU A 1 106 ? -35.623 0.585 35.602 1.00 92.44 106 LEU A CA 1
ATOM 846 C C . LEU A 1 106 ? -36.170 0.180 36.981 1.00 92.44 106 LEU A C 1
ATOM 848 O O . LEU A 1 106 ? -37.145 -0.567 37.034 1.00 92.44 106 LEU A O 1
ATOM 852 N N . ASN A 1 107 ? -35.603 0.698 38.081 1.00 90.94 107 ASN A N 1
ATOM 853 C CA . ASN A 1 107 ? -35.988 0.374 39.465 1.00 90.94 107 ASN A CA 1
ATOM 854 C C . ASN A 1 107 ? -35.976 -1.141 39.759 1.00 90.94 107 ASN A C 1
ATOM 856 O O . ASN A 1 107 ? -36.838 -1.663 40.465 1.00 90.94 107 ASN A O 1
ATOM 860 N N . MET A 1 108 ? -35.020 -1.862 39.175 1.00 89.12 108 MET A N 1
ATOM 861 C CA . MET A 1 108 ? -34.806 -3.288 39.408 1.00 89.12 108 MET A CA 1
ATOM 862 C C . MET A 1 108 ? -33.812 -3.485 40.556 1.00 89.12 108 MET A C 1
ATOM 864 O O . MET A 1 108 ? -32.789 -2.810 40.609 1.00 89.12 108 MET A O 1
ATOM 868 N N . GLU A 1 109 ? -34.070 -4.446 41.442 1.00 85.00 109 GLU A N 1
ATOM 869 C CA . GLU A 1 109 ? -33.156 -4.802 42.535 1.00 85.00 109 GLU A CA 1
ATOM 870 C C . GLU A 1 109 ? -32.385 -6.090 42.220 1.00 85.00 109 GLU A C 1
ATOM 872 O O . GLU A 1 109 ? -32.907 -7.019 41.594 1.00 85.00 109 GLU A O 1
ATOM 877 N N . LEU A 1 110 ? -31.124 -6.147 42.655 1.00 81.62 110 LEU A N 1
ATOM 878 C 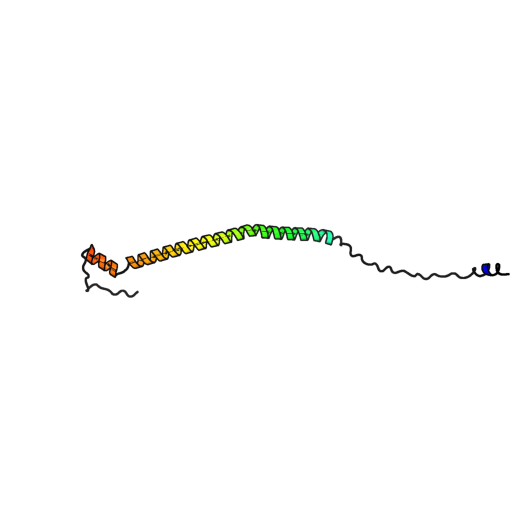CA . LEU A 1 110 ? -30.285 -7.330 42.493 1.00 81.62 110 LEU A CA 1
ATOM 879 C C . LEU A 1 110 ? -30.704 -8.398 43.512 1.00 81.62 110 LEU A C 1
ATOM 881 O O . LEU A 1 110 ? -30.789 -8.129 44.706 1.00 81.62 110 LEU A O 1
ATOM 885 N N . ASN A 1 111 ? -30.952 -9.622 43.044 1.00 84.75 111 ASN A N 1
ATOM 886 C CA . ASN A 1 111 ? -31.221 -10.759 43.918 1.00 84.75 111 ASN A CA 1
ATOM 887 C C . ASN A 1 111 ? -29.947 -11.595 44.091 1.00 84.75 111 ASN A C 1
ATOM 889 O O . ASN A 1 111 ? -29.597 -12.388 43.213 1.00 84.75 111 ASN A O 1
ATOM 893 N N . ASP A 1 112 ? -29.297 -11.445 45.244 1.00 80.25 112 ASP A N 1
ATOM 894 C CA . ASP A 1 112 ? -28.022 -12.093 45.572 1.00 80.25 112 ASP A CA 1
ATOM 895 C C . ASP A 1 112 ? -28.082 -13.631 45.542 1.00 80.25 112 ASP A C 1
ATOM 897 O O . ASP A 1 112 ? -27.069 -14.289 45.306 1.00 80.25 112 ASP A O 1
ATOM 901 N N . TYR A 1 113 ? -29.267 -14.231 45.713 1.00 79.00 113 TYR A N 1
ATOM 902 C CA . TYR A 1 113 ? -29.440 -15.687 45.663 1.00 79.00 113 TYR A CA 1
ATOM 903 C C . TYR A 1 113 ? -29.333 -16.272 44.244 1.00 79.00 113 TYR A C 1
ATOM 905 O O . TYR A 1 113 ? -29.155 -17.481 44.107 1.00 79.00 113 TYR A O 1
ATOM 913 N N . ASN A 1 114 ? -29.427 -15.439 43.200 1.00 79.19 114 ASN A N 1
ATOM 914 C CA . ASN A 1 114 ? -29.403 -15.858 41.793 1.00 79.19 114 ASN A CA 1
ATOM 915 C C . ASN A 1 114 ? -28.151 -15.372 41.036 1.00 79.19 114 ASN A C 1
ATOM 917 O O . ASN A 1 114 ? -28.136 -15.375 39.804 1.00 79.19 114 ASN A O 1
ATOM 921 N N . VAL A 1 115 ? -27.101 -14.947 41.743 1.00 79.69 115 VAL A N 1
ATOM 922 C CA . VAL A 1 115 ? -25.853 -14.489 41.118 1.00 79.69 115 VAL A CA 1
ATOM 923 C C . VAL A 1 115 ? -24.970 -15.694 40.782 1.00 79.69 115 VAL A C 1
ATOM 925 O O . VAL A 1 115 ? -24.569 -16.452 41.663 1.00 79.69 115 VAL A O 1
ATOM 928 N N . GLN A 1 116 ? -24.640 -15.867 39.500 1.00 78.25 116 GLN A N 1
ATOM 929 C CA . GLN A 1 116 ? -23.732 -16.913 39.030 1.00 78.25 116 GLN A CA 1
ATOM 930 C C . GLN A 1 116 ? -22.459 -16.272 38.469 1.00 78.25 116 GLN A C 1
ATOM 932 O O . GLN A 1 116 ? -22.514 -15.468 37.541 1.00 78.25 116 GLN A O 1
ATOM 937 N N . VAL A 1 117 ? -21.304 -16.614 39.044 1.00 76.12 117 VAL A N 1
ATOM 938 C CA . VAL A 1 117 ? -20.009 -16.097 38.584 1.00 76.12 117 VAL A CA 1
ATOM 939 C C . VAL A 1 117 ? -19.629 -16.809 37.289 1.00 76.12 117 VAL A C 1
ATOM 941 O O . VAL A 1 117 ? -19.298 -17.995 37.302 1.00 76.12 117 VAL A O 1
ATOM 944 N N . VAL A 1 118 ? -19.676 -16.090 36.168 1.00 72.62 118 VAL A N 1
ATOM 945 C CA . VAL A 1 118 ? -19.221 -16.599 34.871 1.00 72.62 118 VAL A CA 1
ATOM 946 C C . VAL A 1 118 ? -17.734 -16.272 34.735 1.00 72.62 118 VAL A C 1
ATOM 948 O O . VAL A 1 118 ? -17.361 -15.111 34.591 1.00 72.62 118 VAL A O 1
ATOM 951 N N . GLN A 1 119 ? -16.876 -17.289 34.838 1.00 64.44 119 GLN A N 1
ATOM 952 C CA . GLN A 1 119 ? -15.462 -17.173 34.467 1.00 64.44 119 GLN A CA 1
ATOM 953 C C . GLN A 1 119 ? -15.355 -17.365 32.955 1.00 64.44 119 GLN A C 1
ATOM 955 O O . GLN A 1 119 ? -15.851 -18.367 32.438 1.00 64.44 119 GLN A O 1
ATOM 960 N N . ASN A 1 120 ? -14.746 -16.397 32.275 1.00 55.19 120 ASN A N 1
ATOM 961 C CA . ASN A 1 120 ? -14.534 -16.390 30.830 1.00 55.19 120 ASN A CA 1
ATOM 962 C C . ASN A 1 120 ? -13.041 -16.528 30.526 1.00 55.19 120 ASN A C 1
ATOM 964 O O . ASN A 1 120 ? -12.253 -15.867 31.242 1.00 55.19 120 ASN A O 1
#

Radius of gyration: 53.34 Å; chains: 1; bounding box: 127×22×124 Å

pLDDT: mean 78.23, std 16.25, range [41.12, 97.0]

Secondary structure (DSSP, 8-state):
--SSTTSSSSS----------------------TTHHHHHHHHHHHHHHHHHHHHHHHHHHHHHHHHHHHHHHHHHHHHHHHHHHHHHHHHHT-HHHHHHHHHHTS-PPP-GGG------

Foldseek 3Di:
DPDPVVVVPPPDDPPPPDPPPPPPPPPCPVDQDPVNVVVVVVVVVVVVVVVVVVVVCVVVVVVVVVVVVVVVVVVVVVVVVVVVVVVVVCVVVPPVVVVCCCCPVVVHDDDPVPDDDDDD

Sequence (120 aa):
MSSLAKKLQQQGNPQIEEQTKTYRERVFKGGFTKGEKVLYPLMVIIVIAALYAMLSNYATIYMMNTNIHQIEQTVEQQQSVNEGLQLQVKDLSDPDRILHIAQNELNMELNDYNVQVVQN

Organism: NCBI:txid1095777

InterPro domains:
  IPR007060 Septum formation initiator FtsL/DivIC [PF04977] (45-112)
  IPR011922 Cell division protein FtsL [MF_00910] (36-119)
  IPR011922 Cell division protein FtsL [TIGR02209] (36-120)